Protein AF-A0A914G6B4-F1 (afdb_monomer)

Radius of gyration: 17.36 Å; Cα contacts (8 Å, |Δi|>4): 138; chains: 1; bounding box: 55×53×27 Å

Structure (mmCIF, N/CA/C/O backbone):
data_AF-A0A914G6B4-F1
#
_entry.id   AF-A0A914G6B4-F1
#
loop_
_atom_site.group_PDB
_atom_site.id
_atom_site.type_symbol
_atom_site.label_atom_id
_atom_site.label_alt_id
_atom_site.label_comp_id
_atom_site.label_asym_id
_atom_site.label_entity_id
_atom_site.label_seq_id
_atom_site.pdbx_PDB_ins_code
_atom_site.Cartn_x
_atom_site.Cartn_y
_atom_site.Cartn_z
_atom_site.occupancy
_atom_site.B_iso_or_equiv
_atom_site.auth_seq_id
_atom_site.auth_comp_id
_atom_site.auth_asym_id
_atom_site.auth_atom_id
_atom_site.pdbx_PDB_model_num
ATOM 1 N N . MET A 1 1 ? -6.915 -40.985 -1.377 1.00 49.66 1 MET A N 1
ATOM 2 C CA . MET A 1 1 ? -5.782 -40.141 -1.807 1.00 49.66 1 MET A CA 1
ATOM 3 C C . MET A 1 1 ? -5.865 -38.870 -0.989 1.00 49.66 1 MET A C 1
ATOM 5 O O . MET A 1 1 ? -6.777 -38.080 -1.189 1.00 49.66 1 MET A O 1
ATOM 9 N N . ASN A 1 2 ? -5.026 -38.760 0.032 1.00 41.53 2 ASN A N 1
ATOM 10 C CA . ASN A 1 2 ? -5.188 -37.797 1.112 1.00 41.53 2 ASN A CA 1
ATOM 11 C C . ASN A 1 2 ? -4.202 -36.671 0.815 1.00 41.53 2 ASN A C 1
ATOM 13 O O . ASN A 1 2 ? -3.000 -36.845 0.998 1.00 41.53 2 ASN A O 1
ATOM 17 N N . VAL A 1 3 ? -4.691 -35.563 0.266 1.00 49.34 3 VAL A N 1
ATOM 18 C CA . VAL A 1 3 ? -3.856 -34.392 -0.006 1.00 49.34 3 VAL A CA 1
ATOM 19 C C . VAL A 1 3 ? -3.844 -33.533 1.253 1.00 49.34 3 VAL A C 1
ATOM 21 O O . VAL A 1 3 ? -4.772 -32.776 1.516 1.00 49.34 3 VAL A O 1
ATOM 24 N N . SER A 1 4 ? -2.791 -33.690 2.050 1.00 43.72 4 SER A N 1
ATOM 25 C CA . SER A 1 4 ? -2.382 -32.718 3.061 1.00 43.72 4 SER A CA 1
ATOM 26 C C . SER A 1 4 ? -1.435 -31.728 2.392 1.00 43.72 4 SER A C 1
ATOM 28 O O . SER A 1 4 ? -0.221 -31.925 2.390 1.00 43.72 4 SER A O 1
ATOM 30 N N . THR A 1 5 ? -1.974 -30.685 1.766 1.00 48.47 5 THR A N 1
ATOM 31 C CA . THR A 1 5 ? -1.143 -29.581 1.277 1.00 48.47 5 THR A CA 1
ATOM 32 C C . THR A 1 5 ? -0.814 -28.656 2.442 1.00 48.47 5 THR A C 1
ATOM 34 O O . THR A 1 5 ? -1.662 -27.924 2.938 1.00 48.47 5 THR A O 1
ATOM 37 N N . THR A 1 6 ? 0.424 -28.816 2.903 1.00 46.56 6 THR A N 1
ATOM 38 C CA . THR A 1 6 ? 1.369 -27.844 3.465 1.00 46.56 6 THR A CA 1
ATOM 39 C C . THR A 1 6 ? 0.818 -26.460 3.863 1.00 46.56 6 THR A C 1
ATOM 41 O O . THR A 1 6 ? 0.265 -25.735 3.047 1.00 46.56 6 THR A O 1
ATOM 44 N N . SER A 1 7 ? 1.029 -26.133 5.141 1.00 45.25 7 SER A N 1
ATOM 45 C CA . SER A 1 7 ? 1.016 -24.837 5.839 1.00 45.25 7 SER A CA 1
ATOM 46 C C . SER A 1 7 ? 0.422 -23.610 5.118 1.00 45.25 7 SER A C 1
ATOM 48 O O . SER A 1 7 ? 0.987 -23.177 4.113 1.00 45.25 7 SER A O 1
ATOM 50 N N . PRO A 1 8 ? -0.608 -22.941 5.677 1.00 49.81 8 PRO A N 1
ATOM 51 C CA . PRO A 1 8 ? -0.976 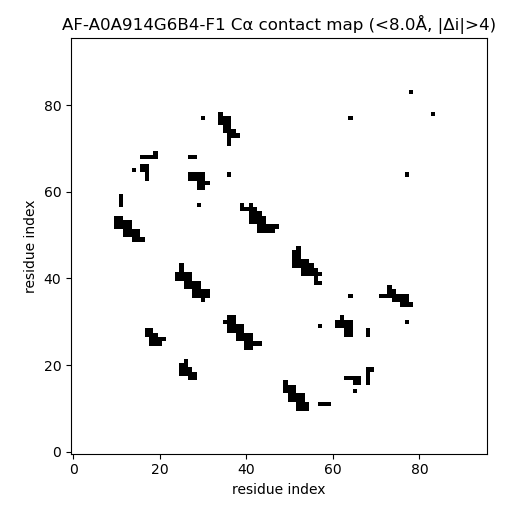-21.604 5.233 1.00 49.81 8 PRO A CA 1
ATOM 52 C C . PRO A 1 8 ? 0.126 -20.639 5.679 1.00 49.81 8 PRO A C 1
ATOM 54 O O . PRO A 1 8 ? 0.154 -20.186 6.819 1.00 49.81 8 PRO A O 1
ATOM 57 N N . THR A 1 9 ? 1.082 -20.334 4.808 1.00 58.00 9 THR A N 1
ATOM 58 C CA . THR A 1 9 ? 1.814 -19.078 4.957 1.00 58.00 9 THR A CA 1
ATOM 59 C C . THR A 1 9 ? 0.804 -17.974 4.682 1.00 58.00 9 THR A C 1
ATOM 61 O O . THR A 1 9 ? 0.408 -17.776 3.535 1.00 58.00 9 THR A O 1
ATOM 64 N N . GLU A 1 10 ? 0.315 -17.324 5.738 1.00 69.31 10 GLU A N 1
ATOM 65 C CA . GLU A 1 10 ? -0.535 -16.139 5.628 1.00 69.31 10 GLU A CA 1
ATOM 66 C C . GLU A 1 10 ? 0.264 -15.031 4.936 1.00 69.31 10 GLU A C 1
ATOM 68 O O . GLU A 1 10 ? 1.061 -14.316 5.541 1.00 69.31 10 GLU A O 1
ATOM 73 N N . GLU A 1 11 ? 0.104 -14.945 3.619 1.00 78.94 11 GLU A N 1
ATOM 74 C CA . GLU A 1 11 ? 0.630 -13.860 2.806 1.00 78.94 11 GLU A CA 1
ATOM 75 C C . GLU A 1 11 ? -0.436 -12.774 2.686 1.00 78.94 11 GLU A C 1
ATOM 77 O O . GLU A 1 11 ? -1.585 -13.030 2.316 1.00 78.94 11 GLU A O 1
ATOM 82 N N . ILE A 1 12 ? -0.048 -11.534 2.978 1.00 87.31 12 ILE A N 1
ATOM 83 C CA . ILE A 1 12 ? -0.951 -10.393 2.861 1.00 87.31 12 ILE A CA 1
ATOM 84 C C . ILE A 1 12 ? -1.125 -10.086 1.379 1.00 87.31 12 ILE A C 1
ATOM 86 O O . ILE A 1 12 ? -0.174 -9.719 0.689 1.00 87.31 12 ILE A O 1
ATOM 90 N N . VAL A 1 13 ? -2.352 -10.216 0.883 1.00 90.50 13 VAL A N 1
ATOM 91 C CA . VAL A 1 13 ? -2.686 -9.935 -0.514 1.00 90.50 13 VAL A CA 1
ATOM 92 C C . VAL A 1 13 ? -3.573 -8.704 -0.585 1.00 90.50 13 VAL A C 1
ATOM 94 O O . VAL A 1 13 ? -4.658 -8.670 -0.007 1.00 90.50 13 VAL A O 1
ATOM 97 N N . VAL A 1 14 ? -3.143 -7.708 -1.355 1.00 89.88 14 VAL A N 1
ATOM 98 C CA . VAL A 1 14 ? -3.896 -6.465 -1.563 1.00 89.88 14 VAL A CA 1
ATOM 99 C C . VAL A 1 14 ? -4.186 -6.254 -3.048 1.00 89.88 14 VAL A C 1
ATOM 101 O O . VAL A 1 14 ? -3.460 -6.768 -3.903 1.00 89.88 14 VAL A O 1
ATOM 104 N N . PRO A 1 15 ? -5.235 -5.503 -3.417 1.00 90.88 15 PRO A N 1
ATOM 105 C CA . PRO A 1 15 ? -5.416 -5.077 -4.800 1.00 90.88 15 PRO A CA 1
ATOM 106 C C . PRO A 1 15 ? -4.254 -4.198 -5.258 1.00 90.88 15 PRO A C 1
ATOM 108 O O . PRO A 1 15 ? -3.873 -3.259 -4.564 1.00 90.88 15 PRO A O 1
ATOM 111 N N . TYR A 1 16 ? -3.721 -4.458 -6.451 1.00 90.94 16 TYR A N 1
ATOM 112 C CA . TYR A 1 16 ? -2.572 -3.722 -6.987 1.00 90.94 16 TYR A CA 1
ATOM 113 C C . TYR A 1 16 ? -2.858 -2.217 -7.116 1.00 90.94 16 TYR A C 1
ATOM 115 O O . TYR A 1 16 ? -1.969 -1.405 -6.903 1.00 90.94 16 TYR A O 1
ATOM 123 N N . LYS A 1 17 ? -4.123 -1.839 -7.358 1.00 88.56 17 LYS A N 1
ATOM 124 C CA . LYS A 1 17 ? -4.583 -0.437 -7.401 1.00 88.56 17 LYS A CA 1
ATOM 125 C C . LYS A 1 17 ? -4.422 0.341 -6.084 1.00 88.56 17 LYS A C 1
ATOM 127 O O . LYS A 1 17 ? -4.543 1.559 -6.093 1.00 88.56 17 LYS A O 1
ATOM 132 N N . ALA A 1 18 ? -4.201 -0.349 -4.962 1.00 88.69 18 ALA A N 1
ATOM 133 C CA . ALA A 1 18 ? -3.943 0.269 -3.660 1.00 88.69 18 ALA A CA 1
ATOM 134 C C . ALA A 1 18 ? -2.476 0.692 -3.480 1.00 88.69 18 ALA A C 1
ATOM 136 O O . ALA A 1 18 ? -2.150 1.418 -2.542 1.00 88.69 18 ALA A O 1
ATOM 137 N N . VAL A 1 19 ? -1.592 0.205 -4.353 1.00 91.06 19 VAL A N 1
ATOM 138 C CA . VAL A 1 19 ? -0.159 0.480 -4.318 1.00 91.06 19 VAL A CA 1
ATOM 139 C C . VAL A 1 19 ? 0.156 1.588 -5.315 1.00 91.06 19 VAL A C 1
ATOM 141 O O . VAL A 1 19 ? -0.312 1.567 -6.452 1.00 91.06 19 VAL A O 1
ATOM 144 N N . PHE A 1 20 ? 0.981 2.539 -4.898 1.00 90.31 20 PHE A N 1
ATOM 145 C CA . PHE A 1 20 ? 1.520 3.588 -5.752 1.00 90.31 20 PHE A CA 1
ATOM 146 C C . PHE A 1 20 ? 3.041 3.637 -5.622 1.00 90.31 20 PHE A C 1
ATOM 148 O O . PHE A 1 20 ? 3.613 3.249 -4.604 1.00 90.31 20 PHE A O 1
ATOM 155 N N . GLU A 1 21 ? 3.709 4.097 -6.671 1.00 91.50 21 GLU A N 1
ATOM 156 C CA . GLU A 1 21 ? 5.159 4.247 -6.679 1.00 91.50 21 GLU A CA 1
ATOM 157 C C . GLU A 1 21 ? 5.521 5.723 -6.524 1.00 91.50 21 GLU A C 1
ATOM 159 O O . GLU A 1 21 ? 4.967 6.586 -7.204 1.00 91.50 21 GLU A O 1
ATOM 164 N N . GLN A 1 22 ? 6.463 6.014 -5.633 1.00 89.56 22 GLN A N 1
ATOM 165 C CA . GLN A 1 22 ? 7.008 7.349 -5.442 1.00 89.56 22 GLN A CA 1
ATOM 166 C C . GLN A 1 22 ? 8.530 7.250 -5.388 1.00 89.56 22 GLN A C 1
ATOM 168 O O . GLN A 1 22 ? 9.079 6.592 -4.509 1.00 89.56 22 GLN A O 1
ATOM 173 N N . LEU A 1 23 ? 9.207 7.917 -6.329 1.00 92.31 23 LEU A N 1
ATOM 174 C CA . LEU A 1 23 ? 10.675 7.967 -6.411 1.00 92.31 23 LEU A CA 1
ATOM 175 C C . LEU A 1 23 ? 11.338 6.570 -6.429 1.00 92.31 23 LEU A C 1
ATOM 177 O O . LEU A 1 23 ? 12.351 6.356 -5.767 1.00 92.31 23 LEU A O 1
ATOM 181 N N . GLY A 1 24 ? 10.761 5.607 -7.157 1.00 92.50 24 G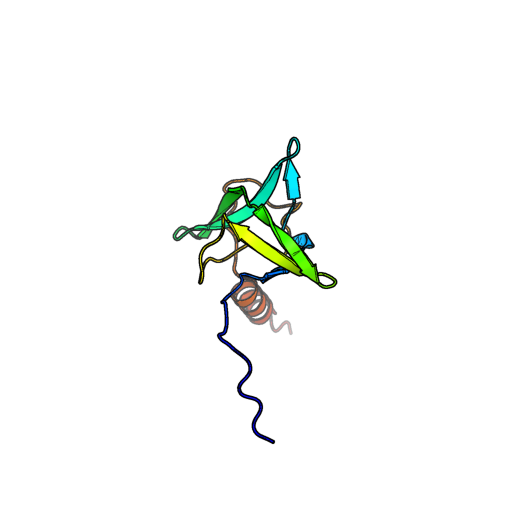LY A N 1
ATOM 182 C CA . GLY A 1 24 ? 11.286 4.237 -7.239 1.00 92.50 24 GLY A CA 1
ATOM 183 C C . GLY A 1 24 ? 10.934 3.340 -6.048 1.00 92.50 24 GLY A C 1
ATOM 184 O O . GLY A 1 24 ? 11.431 2.218 -5.954 1.00 92.50 24 GLY A O 1
ATOM 185 N N . VAL A 1 25 ? 10.099 3.818 -5.121 1.00 93.69 25 VAL A N 1
ATOM 186 C CA . VAL A 1 25 ? 9.681 3.079 -3.925 1.00 93.69 25 VAL A CA 1
ATOM 187 C C . VAL A 1 25 ? 8.182 2.806 -3.975 1.00 93.69 25 VAL A C 1
ATOM 189 O O . VAL A 1 25 ? 7.385 3.715 -4.215 1.00 93.69 25 VAL A O 1
ATOM 192 N N . PHE A 1 26 ? 7.785 1.562 -3.702 1.00 94.00 26 PHE A N 1
ATOM 193 C CA . PHE A 1 26 ? 6.378 1.183 -3.600 1.00 94.00 26 PHE A CA 1
ATOM 194 C C . PHE A 1 26 ? 5.814 1.526 -2.229 1.00 94.00 26 PHE A C 1
ATOM 196 O O . PHE A 1 26 ? 6.390 1.197 -1.191 1.00 94.00 26 PHE A O 1
ATOM 203 N N . ASN A 1 27 ? 4.659 2.174 -2.244 1.00 93.06 27 ASN A N 1
ATOM 204 C CA . ASN A 1 27 ? 3.966 2.662 -1.071 1.00 93.06 27 ASN A CA 1
ATOM 205 C C . ASN A 1 27 ? 2.477 2.321 -1.153 1.00 93.06 27 ASN A C 1
ATOM 207 O O . ASN A 1 27 ? 1.924 2.099 -2.229 1.00 93.06 27 ASN A O 1
ATOM 211 N N . LEU A 1 28 ? 1.823 2.306 0.000 1.00 91.25 28 LEU A N 1
ATOM 212 C CA . LEU A 1 28 ? 0.371 2.271 0.122 1.00 91.25 28 LEU A CA 1
ATOM 213 C C . LEU A 1 28 ? -0.079 3.139 1.291 1.00 91.25 28 LEU A C 1
A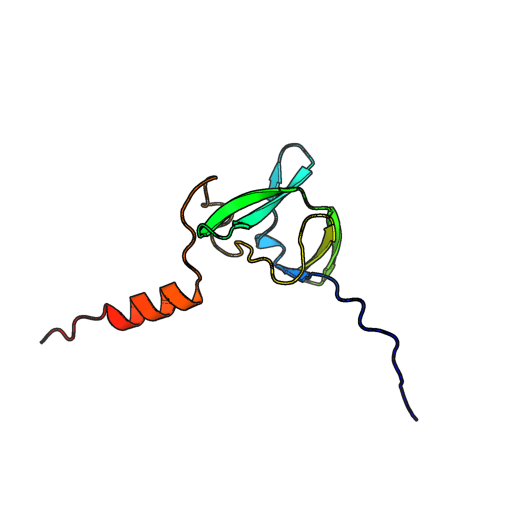TOM 215 O O . LEU A 1 28 ? 0.738 3.577 2.102 1.00 91.25 28 LEU A O 1
ATOM 219 N N . TYR A 1 29 ? -1.382 3.374 1.387 1.00 89.31 29 TYR A N 1
ATOM 220 C CA . TYR A 1 29 ? -1.971 4.044 2.540 1.00 89.31 29 TYR A CA 1
ATOM 221 C C . TYR A 1 29 ? -2.512 3.015 3.532 1.00 89.31 29 TYR A C 1
ATOM 223 O O . TYR A 1 29 ? -3.468 2.299 3.225 1.00 89.31 29 TYR A O 1
ATOM 231 N N . ALA A 1 30 ? -1.921 2.971 4.722 1.00 89.00 30 ALA A N 1
ATOM 232 C CA . ALA A 1 30 ? -2.449 2.246 5.872 1.00 89.00 30 ALA A CA 1
ATOM 233 C C . ALA A 1 30 ? -3.351 3.172 6.699 1.00 89.00 30 ALA A C 1
ATOM 235 O O . ALA A 1 30 ? -3.123 4.379 6.753 1.00 89.00 30 ALA A O 1
ATOM 236 N N . VAL A 1 31 ? -4.387 2.628 7.329 1.00 85.19 31 VAL A N 1
ATOM 237 C CA . VAL A 1 31 ? -5.307 3.378 8.188 1.00 85.19 31 VAL A CA 1
ATOM 238 C C . VAL A 1 31 ? -4.963 3.093 9.642 1.00 85.19 31 VAL A C 1
ATOM 240 O O . VAL A 1 31 ? -5.037 1.949 10.085 1.00 85.19 31 VAL A O 1
ATOM 243 N N . ASN A 1 32 ? -4.616 4.140 10.384 1.00 82.5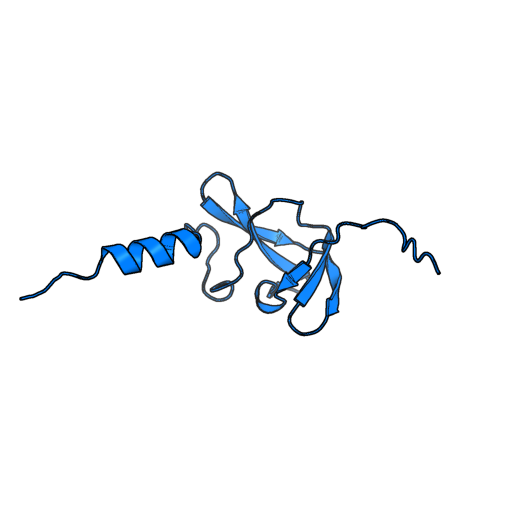6 32 ASN A N 1
ATOM 244 C CA . ASN A 1 32 ? -4.297 4.027 11.804 1.00 82.56 32 ASN A CA 1
ATOM 245 C C . ASN A 1 32 ? -5.540 4.043 12.707 1.00 82.56 32 ASN A C 1
ATOM 247 O O . ASN A 1 32 ? -6.666 4.273 12.255 1.00 82.56 32 ASN A O 1
ATOM 251 N N . ASP A 1 33 ? -5.327 3.871 14.013 1.00 80.88 33 ASP A N 1
ATOM 252 C CA . ASP A 1 33 ? -6.389 3.864 15.030 1.00 80.88 33 ASP A CA 1
ATOM 253 C C . ASP A 1 33 ? -7.206 5.167 15.078 1.00 80.88 33 ASP A C 1
ATOM 255 O O . ASP A 1 33 ? -8.370 5.173 15.473 1.00 80.88 33 ASP A O 1
ATOM 259 N N . SER A 1 34 ? -6.637 6.283 14.611 1.00 79.88 34 SER A N 1
ATOM 260 C CA . SER A 1 34 ? -7.336 7.571 14.481 1.00 79.88 34 SER A CA 1
ATOM 261 C C . SER A 1 34 ? -8.148 7.706 13.180 1.00 79.88 34 SER A C 1
ATOM 263 O O . SER A 1 34 ? -8.640 8.795 12.861 1.00 79.88 34 SER A O 1
ATOM 265 N N . SER A 1 35 ? -8.303 6.620 12.414 1.00 78.75 35 SER A N 1
ATOM 266 C CA . SER A 1 35 ? -8.938 6.587 11.086 1.00 78.75 35 SER A CA 1
ATOM 267 C C . SER A 1 35 ? -8.277 7.525 10.064 1.00 78.75 35 SER A C 1
ATOM 269 O O . SER A 1 35 ? -8.962 8.132 9.232 1.00 78.75 35 SER A O 1
ATOM 271 N N . LYS A 1 36 ? -6.956 7.703 10.146 1.00 79.75 36 LYS A N 1
ATOM 272 C CA . LYS A 1 36 ? -6.181 8.528 9.209 1.00 79.75 36 LYS A CA 1
ATOM 273 C C . LYS A 1 36 ? -5.349 7.647 8.291 1.00 79.75 36 LYS A C 1
ATOM 275 O O . LYS A 1 36 ? -4.794 6.651 8.744 1.00 79.75 36 LYS A O 1
ATOM 280 N N . ALA A 1 37 ? -5.267 8.044 7.024 1.00 83.94 37 ALA A N 1
ATOM 281 C CA . ALA A 1 37 ? -4.361 7.436 6.060 1.00 83.94 37 ALA A CA 1
ATOM 282 C C . ALA A 1 37 ? -2.917 7.891 6.312 1.00 83.94 37 ALA A C 1
ATOM 284 O O . ALA A 1 37 ? -2.653 9.094 6.358 1.00 83.94 37 ALA A O 1
ATOM 285 N N . GLU A 1 38 ? -2.003 6.931 6.411 1.00 86.38 38 GLU A N 1
ATOM 286 C CA . GLU A 1 38 ? -0.561 7.132 6.532 1.00 86.38 38 GLU A CA 1
ATOM 287 C C . GLU A 1 38 ? 0.168 6.380 5.420 1.00 86.38 38 GLU A C 1
ATOM 289 O O . GLU A 1 38 ? -0.176 5.24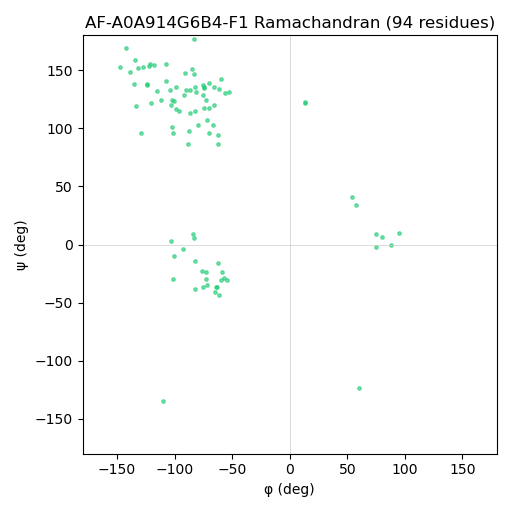4 5.087 1.00 86.38 38 GLU A O 1
ATOM 294 N N . ILE A 1 39 ? 1.180 7.021 4.833 1.00 88.56 39 ILE A N 1
ATOM 295 C CA . ILE A 1 39 ? 2.001 6.404 3.791 1.00 88.56 39 ILE A CA 1
ATOM 296 C C . ILE A 1 39 ? 2.904 5.354 4.432 1.00 88.56 39 ILE A C 1
ATOM 298 O O . ILE A 1 39 ? 3.696 5.654 5.326 1.00 88.56 39 ILE A O 1
ATOM 302 N N . ARG A 1 40 ? 2.818 4.128 3.925 1.00 90.50 40 ARG A N 1
ATOM 303 C CA . ARG A 1 40 ? 3.663 3.003 4.306 1.00 90.50 40 ARG A CA 1
ATOM 304 C C . ARG A 1 40 ? 4.407 2.490 3.090 1.00 90.50 40 ARG A C 1
ATOM 306 O O . ARG A 1 40 ? 3.794 2.058 2.116 1.00 90.50 40 ARG A O 1
ATOM 313 N N . GLN A 1 41 ? 5.732 2.497 3.185 1.00 94.25 41 GLN A N 1
ATOM 314 C CA . GLN A 1 41 ? 6.583 1.797 2.236 1.00 94.25 41 GLN A CA 1
ATOM 315 C C . GLN A 1 41 ? 6.360 0.290 2.363 1.00 94.25 41 GLN A C 1
ATOM 317 O O . GLN A 1 41 ? 6.333 -0.258 3.469 1.00 94.25 41 GLN A O 1
ATOM 322 N N . VAL A 1 42 ? 6.251 -0.380 1.219 1.00 93.94 42 VAL A N 1
ATOM 323 C CA . VAL A 1 42 ? 6.022 -1.821 1.130 1.00 93.94 42 VAL A CA 1
ATOM 324 C C . VAL A 1 42 ? 6.979 -2.489 0.161 1.00 93.94 42 VAL A C 1
ATOM 326 O O . VAL A 1 42 ? 7.431 -1.894 -0.816 1.00 93.94 42 VAL A O 1
ATOM 329 N N . LYS A 1 43 ? 7.262 -3.767 0.415 1.00 94.00 43 LYS A N 1
ATOM 330 C CA . LYS A 1 43 ? 7.916 -4.639 -0.561 1.00 94.00 43 LYS A CA 1
ATOM 331 C C . LYS A 1 43 ? 6.883 -5.549 -1.190 1.00 94.00 43 LYS A C 1
ATOM 333 O O . LYS A 1 43 ? 6.184 -6.292 -0.500 1.00 94.00 43 LYS A O 1
ATOM 338 N N . LEU A 1 44 ? 6.821 -5.496 -2.511 1.00 94.06 44 LEU A N 1
ATOM 339 C CA . LEU A 1 44 ? 5.909 -6.305 -3.299 1.00 94.06 44 LEU A CA 1
ATOM 340 C C . LEU A 1 44 ? 6.498 -7.698 -3.542 1.00 94.06 44 LEU A C 1
ATOM 342 O O . LEU A 1 44 ? 7.712 -7.880 -3.657 1.00 94.06 44 LEU A O 1
ATOM 346 N N . GLY A 1 45 ? 5.617 -8.686 -3.597 1.00 92.50 45 GLY A N 1
ATOM 347 C CA . GLY A 1 45 ? 5.914 -10.068 -3.927 1.00 92.50 45 GLY A CA 1
ATOM 348 C C . GLY A 1 45 ? 5.338 -10.454 -5.282 1.00 92.50 45 GLY A C 1
ATOM 349 O O . GLY A 1 45 ? 5.473 -9.737 -6.271 1.00 92.50 45 GLY A O 1
ATOM 350 N N . ILE A 1 46 ? 4.708 -11.626 -5.322 1.00 91.62 46 ILE A N 1
ATOM 351 C CA . ILE A 1 46 ? 4.120 -12.174 -6.542 1.00 91.62 46 ILE A CA 1
ATOM 352 C C . ILE A 1 46 ? 2.829 -11.418 -6.870 1.00 91.62 46 ILE A C 1
ATOM 354 O O . ILE A 1 46 ? 1.987 -11.177 -6.001 1.00 91.62 46 ILE A O 1
ATOM 358 N N . LYS A 1 47 ? 2.669 -11.050 -8.143 1.00 91.75 47 LYS A N 1
ATOM 359 C CA . LYS A 1 47 ? 1.420 -10.499 -8.671 1.00 91.75 47 LYS A CA 1
ATOM 360 C C . LYS A 1 47 ? 0.532 -11.629 -9.180 1.00 91.75 47 LYS A C 1
ATOM 362 O O . LYS A 1 47 ? 0.993 -12.477 -9.938 1.00 91.75 47 LYS A O 1
ATOM 367 N N . ALA A 1 48 ? -0.740 -11.602 -8.802 1.00 88.31 48 ALA A N 1
ATOM 368 C CA . ALA A 1 48 ? -1.756 -12.554 -9.226 1.00 88.31 48 ALA A CA 1
ATOM 369 C C . ALA A 1 48 ? -2.986 -11.788 -9.740 1.00 88.31 48 ALA A C 1
ATOM 371 O O . ALA A 1 48 ? -3.830 -11.343 -8.961 1.00 88.31 48 ALA A O 1
ATOM 372 N N . GLY A 1 49 ? -3.065 -11.598 -11.062 1.00 91.19 49 GLY A N 1
ATOM 373 C CA . GLY A 1 49 ? -4.115 -10.794 -11.697 1.00 91.19 49 GLY A CA 1
ATOM 374 C C . GLY A 1 49 ? -4.096 -9.344 -11.205 1.00 91.19 49 GLY A C 1
ATOM 375 O O . GLY A 1 49 ? -3.066 -8.670 -11.268 1.00 91.19 49 GLY A O 1
ATOM 376 N N . ASP A 1 50 ? -5.225 -8.879 -10.672 1.00 90.31 50 ASP A N 1
ATOM 377 C CA . ASP A 1 50 ? -5.402 -7.528 -10.119 1.00 90.31 50 ASP A CA 1
ATOM 378 C C . ASP A 1 50 ? -4.915 -7.382 -8.668 1.00 90.31 50 ASP A C 1
ATOM 380 O O . ASP A 1 50 ? -5.110 -6.339 -8.038 1.00 90.31 50 ASP A O 1
ATOM 384 N N . LYS A 1 51 ? -4.296 -8.427 -8.112 1.00 91.25 51 LYS A N 1
ATOM 385 C CA . LYS A 1 51 ? -3.810 -8.478 -6.732 1.00 91.25 51 LYS A CA 1
ATOM 386 C C . LYS A 1 51 ? -2.295 -8.659 -6.676 1.00 91.25 51 LYS A C 1
ATOM 388 O O . LYS A 1 51 ? -1.683 -9.204 -7.593 1.00 91.25 51 LYS A O 1
ATOM 393 N N . ILE A 1 52 ? -1.691 -8.208 -5.585 1.00 93.81 52 ILE A N 1
ATOM 394 C CA . ILE A 1 52 ? -0.254 -8.280 -5.321 1.00 93.81 52 ILE A CA 1
ATOM 395 C C . ILE A 1 52 ? -0.030 -8.741 -3.884 1.00 93.81 52 ILE A C 1
ATOM 397 O O . ILE A 1 52 ? -0.733 -8.317 -2.965 1.00 93.81 52 ILE A O 1
ATOM 401 N N . VAL A 1 53 ? 0.946 -9.622 -3.700 1.00 92.06 53 VAL A N 1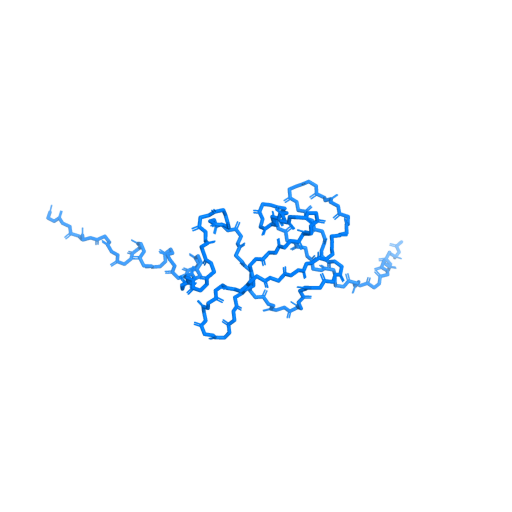
ATOM 402 C CA . VAL A 1 53 ? 1.413 -10.017 -2.372 1.00 92.06 53 VAL A CA 1
ATOM 403 C C . VAL A 1 53 ? 2.266 -8.896 -1.779 1.00 92.06 53 VAL A C 1
ATOM 405 O O . VAL A 1 53 ? 3.132 -8.347 -2.461 1.00 92.06 53 VAL A O 1
ATOM 408 N N . ILE A 1 54 ? 2.068 -8.591 -0.501 1.00 91.75 54 ILE A N 1
ATOM 409 C CA . ILE A 1 54 ? 2.947 -7.740 0.297 1.00 91.75 54 ILE A CA 1
ATOM 410 C C . ILE A 1 54 ? 3.859 -8.637 1.130 1.00 91.75 54 ILE A C 1
ATOM 412 O O . ILE A 1 54 ? 3.397 -9.379 1.991 1.00 91.75 54 ILE A O 1
ATOM 416 N N . LYS A 1 55 ? 5.167 -8.554 0.874 1.00 91.06 55 LYS A N 1
ATOM 417 C CA . LYS A 1 55 ? 6.191 -9.301 1.617 1.00 91.06 55 LYS A CA 1
ATOM 418 C C . LYS A 1 55 ? 6.577 -8.614 2.919 1.00 91.06 55 LYS A C 1
ATOM 420 O O . LYS A 1 55 ? 6.822 -9.275 3.918 1.00 91.06 55 LYS A O 1
ATOM 425 N N . GLU A 1 56 ? 6.659 -7.287 2.896 1.00 90.50 56 GLU A N 1
ATOM 426 C CA . GLU A 1 56 ? 7.023 -6.473 4.055 1.00 90.50 56 GLU A CA 1
ATOM 427 C C . GLU A 1 56 ? 6.291 -5.133 3.988 1.00 90.50 56 GLU A C 1
ATOM 429 O O . GLU A 1 56 ? 5.997 -4.630 2.902 1.00 90.50 56 GLU A O 1
ATOM 434 N N . GLY A 1 57 ? 6.051 -4.529 5.150 1.00 86.75 57 GLY A N 1
ATOM 435 C CA . GLY A 1 57 ? 5.472 -3.190 5.224 1.00 86.75 57 GLY A CA 1
ATOM 436 C C . GLY A 1 57 ? 3.953 -3.147 5.391 1.00 86.75 57 GLY A C 1
ATOM 437 O O . GLY A 1 57 ? 3.407 -2.054 5.368 1.00 86.75 57 GLY A O 1
ATOM 438 N N . VAL A 1 58 ? 3.282 -4.274 5.652 1.00 87.06 58 VAL A N 1
ATOM 439 C CA . VAL A 1 58 ? 1.903 -4.339 6.181 1.00 87.06 58 VAL A CA 1
ATOM 440 C C . VAL A 1 58 ? 1.843 -5.448 7.231 1.00 87.06 58 VAL A C 1
ATOM 442 O O . VAL A 1 58 ? 2.620 -6.398 7.153 1.00 87.06 58 VAL A O 1
ATOM 445 N N . LYS A 1 59 ? 0.996 -5.298 8.253 1.00 82.06 59 LYS A N 1
ATOM 446 C CA . LYS A 1 59 ? 0.749 -6.330 9.270 1.00 82.06 59 LYS A CA 1
ATOM 447 C C . LYS A 1 59 ? -0.631 -6.944 9.071 1.00 82.06 59 LYS A C 1
ATOM 449 O O . LYS A 1 59 ? -1.517 -6.294 8.518 1.00 82.06 59 LYS A O 1
ATOM 454 N N . ASP A 1 60 ? -0.805 -8.173 9.546 1.00 78.81 60 ASP A N 1
ATOM 455 C CA . ASP A 1 60 ? -2.119 -8.804 9.537 1.00 78.81 60 ASP A CA 1
ATOM 456 C C . ASP A 1 60 ? -3.131 -7.975 10.348 1.00 78.81 60 ASP A C 1
ATOM 458 O O . ASP A 1 60 ? -2.777 -7.344 11.349 1.00 78.81 60 ASP A O 1
ATOM 462 N N . GLY A 1 61 ? -4.370 -7.908 9.863 1.00 77.88 61 GLY A N 1
ATOM 463 C CA . GLY A 1 61 ? -5.437 -7.098 10.457 1.00 77.88 61 GLY A CA 1
ATOM 464 C C . GLY A 1 61 ? -5.345 -5.583 10.216 1.00 77.88 61 GLY A C 1
ATOM 465 O O . GLY A 1 61 ? -6.247 -4.852 10.631 1.00 77.88 61 GLY A O 1
ATOM 466 N N . GLU A 1 62 ? -4.308 -5.083 9.534 1.00 80.88 62 GLU A N 1
ATOM 467 C CA . GLU A 1 62 ? -4.182 -3.656 9.225 1.00 80.88 62 GLU A CA 1
ATOM 468 C C . GLU A 1 62 ? -5.141 -3.243 8.100 1.00 80.88 62 GLU A C 1
ATOM 470 O O . GLU A 1 62 ? -5.277 -3.912 7.072 1.00 80.88 62 GLU A O 1
ATOM 475 N N . LYS A 1 63 ? -5.824 -2.109 8.284 1.00 84.81 63 LYS A N 1
ATOM 476 C CA . LYS A 1 63 ? -6.707 -1.554 7.258 1.00 84.81 63 LYS A CA 1
ATOM 477 C C . LYS A 1 63 ? -5.890 -0.768 6.242 1.00 84.81 63 LYS A C 1
ATOM 479 O O . LYS A 1 63 ? -5.052 0.043 6.616 1.00 84.81 63 LYS A O 1
ATOM 484 N N . ILE A 1 64 ? -6.182 -0.958 4.959 1.00 87.50 64 ILE A N 1
ATOM 485 C CA . ILE A 1 64 ? -5.541 -0.224 3.864 1.00 87.50 64 ILE A CA 1
ATOM 486 C C . ILE A 1 64 ? -6.566 0.524 3.017 1.00 87.50 64 ILE A C 1
ATOM 488 O O . ILE A 1 64 ? -7.728 0.122 2.909 1.00 87.50 64 ILE A O 1
ATOM 492 N N . VAL A 1 65 ? -6.126 1.601 2.374 1.00 84.38 65 VAL A N 1
ATOM 493 C CA . VAL A 1 65 ? -6.958 2.352 1.435 1.00 84.38 65 VAL A CA 1
ATOM 494 C C . VAL A 1 65 ? -6.841 1.735 0.050 1.00 84.38 65 VAL A C 1
ATOM 496 O O . VAL A 1 65 ? -5.794 1.767 -0.587 1.00 84.38 65 VAL A O 1
ATOM 499 N N . VAL A 1 66 ? -7.945 1.160 -0.413 1.00 81.06 66 VAL A N 1
ATOM 500 C CA . VAL A 1 66 ? -8.006 0.413 -1.676 1.00 81.06 66 VAL A CA 1
ATOM 501 C C . VAL A 1 66 ? -8.622 1.221 -2.806 1.00 81.06 66 VAL A 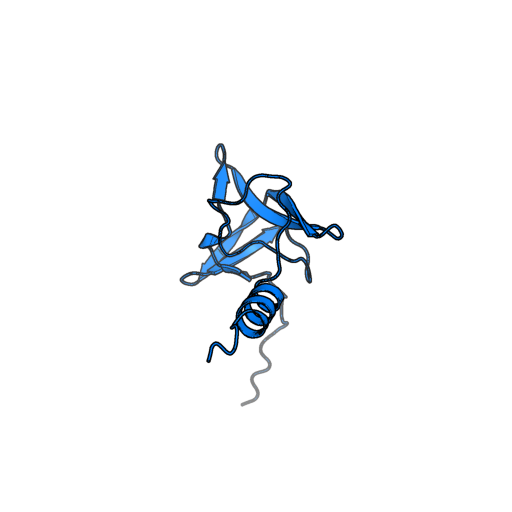C 1
ATOM 503 O O . VAL A 1 66 ? -8.340 0.975 -3.977 1.00 81.06 66 VAL A O 1
ATOM 506 N N . ASP A 1 67 ? -9.517 2.138 -2.461 1.00 71.56 67 ASP A N 1
ATOM 507 C CA . ASP A 1 67 ? -10.266 2.966 -3.393 1.00 71.56 67 ASP A CA 1
ATOM 508 C C . ASP A 1 67 ? -10.024 4.432 -3.057 1.00 71.56 67 ASP A C 1
ATOM 510 O O . ASP A 1 67 ? -9.933 4.799 -1.886 1.00 71.56 67 ASP A O 1
ATOM 514 N N . GLY A 1 68 ? -9.818 5.253 -4.082 1.00 63.84 68 GLY A N 1
ATOM 515 C CA . GLY A 1 68 ? -9.392 6.633 -3.888 1.00 63.84 68 GLY A CA 1
ATOM 516 C C . GLY A 1 68 ? -7.923 6.810 -3.493 1.00 63.84 68 GLY A C 1
ATOM 517 O O . GLY A 1 68 ? -7.553 7.939 -3.220 1.00 63.84 68 GLY A O 1
ATOM 518 N N . ALA A 1 69 ? -7.061 5.783 -3.523 1.00 59.38 69 ALA A N 1
ATOM 519 C CA . ALA A 1 69 ? -5.630 5.923 -3.193 1.00 59.38 69 ALA A CA 1
ATOM 520 C C . ALA A 1 69 ? -4.909 7.015 -4.019 1.00 59.38 69 ALA A C 1
ATOM 522 O O . ALA A 1 69 ? -4.020 7.678 -3.505 1.00 59.38 69 ALA A O 1
ATOM 523 N N . MET A 1 70 ? -5.339 7.266 -5.263 1.00 57.69 70 MET A N 1
ATOM 524 C CA . MET A 1 70 ? -4.830 8.379 -6.086 1.00 57.69 70 MET A CA 1
ATOM 525 C C . MET A 1 70 ? -5.383 9.760 -5.683 1.00 57.69 70 MET A C 1
ATOM 527 O O . MET A 1 70 ? -4.775 10.776 -5.996 1.00 57.69 70 MET A O 1
ATOM 531 N N . ASN A 1 71 ? -6.542 9.802 -5.019 1.00 64.69 71 ASN A N 1
ATOM 532 C CA . ASN A 1 71 ? -7.217 11.023 -4.558 1.00 64.69 71 ASN A CA 1
ATOM 533 C C . ASN A 1 71 ? -6.998 11.293 -3.057 1.00 64.69 71 ASN A C 1
ATOM 535 O O . ASN A 1 71 ? -7.372 12.349 -2.550 1.00 64.69 71 ASN A O 1
ATOM 539 N N . VAL A 1 72 ? -6.432 10.333 -2.32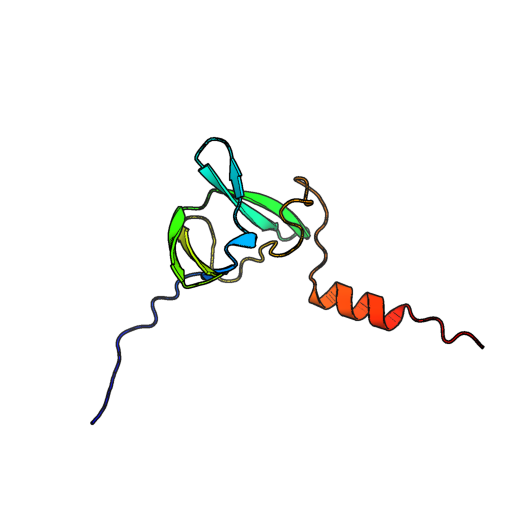4 1.00 62.38 72 VAL A N 1
ATOM 540 C CA . VAL A 1 72 ? -6.191 10.414 -0.885 1.00 62.38 72 VAL A CA 1
ATOM 541 C C . VAL A 1 72 ? -4.906 11.191 -0.658 1.00 62.38 72 VAL A C 1
ATOM 543 O O . VAL A 1 72 ? -3.820 10.760 -1.027 1.00 62.38 72 VAL A O 1
ATOM 546 N N . GLN A 1 73 ? -5.032 12.352 -0.025 1.00 62.16 73 GLN A N 1
ATOM 547 C CA . GLN A 1 73 ? -3.887 13.086 0.499 1.00 62.16 73 GLN A CA 1
ATOM 548 C C . GLN A 1 73 ? -3.525 12.562 1.895 1.00 62.16 73 GLN A C 1
ATOM 550 O O . GLN A 1 73 ? -4.381 12.092 2.649 1.00 62.16 73 GLN A O 1
ATOM 555 N N . ASN A 1 74 ? -2.244 12.663 2.252 1.00 57.91 74 ASN A N 1
ATOM 556 C CA . ASN A 1 74 ? -1.762 12.276 3.576 1.00 57.91 74 ASN A CA 1
ATOM 557 C C . ASN A 1 74 ? -2.536 13.033 4.678 1.00 57.91 74 ASN A C 1
ATOM 559 O O . ASN A 1 74 ? -2.675 14.254 4.606 1.00 57.91 74 ASN A O 1
ATOM 563 N N . GLY A 1 75 ? -3.051 12.319 5.685 1.00 56.34 75 GLY A N 1
ATOM 564 C CA . GLY A 1 75 ? -3.796 12.910 6.807 1.00 56.34 75 GLY A CA 1
ATOM 565 C C . GLY A 1 75 ? -5.311 13.082 6.616 1.00 56.34 75 GLY A C 1
ATOM 566 O O . GLY A 1 75 ? -5.988 13.520 7.557 1.00 56.34 75 GLY A O 1
ATOM 567 N N . VAL A 1 76 ? -5.868 12.704 5.459 1.00 62.44 76 VAL A N 1
ATOM 568 C CA . VAL A 1 76 ? -7.322 12.701 5.226 1.00 62.44 76 VAL A CA 1
ATOM 569 C C . VAL A 1 76 ? -7.991 11.596 6.052 1.00 62.44 76 VAL A C 1
ATOM 571 O O . VAL A 1 76 ? -7.470 10.486 6.191 1.00 62.44 76 VAL A O 1
ATOM 574 N N . LYS A 1 77 ? -9.155 11.914 6.635 1.00 59.22 77 LYS A N 1
ATOM 575 C CA . LYS A 1 77 ? -9.975 10.942 7.365 1.00 59.22 77 LYS A CA 1
ATOM 576 C C . LYS A 1 77 ? -10.581 9.963 6.364 1.00 59.22 77 LYS A C 1
ATOM 578 O O . LYS A 1 77 ? -11.360 10.365 5.505 1.00 59.22 77 LYS A O 1
ATOM 583 N N . VAL A 1 78 ? -10.222 8.691 6.491 1.00 63.38 78 VAL A N 1
ATOM 584 C CA . VAL A 1 78 ? -10.771 7.625 5.652 1.00 63.38 78 VAL A CA 1
ATOM 585 C C . VAL A 1 78 ? -12.053 7.136 6.307 1.00 63.38 78 VAL A C 1
ATOM 587 O O . VAL A 1 78 ? -12.101 6.924 7.520 1.00 63.38 78 VAL A O 1
ATOM 590 N N . VAL A 1 79 ? -13.106 6.993 5.512 1.00 58.94 79 VAL A N 1
ATOM 591 C CA . VAL A 1 79 ? -14.345 6.351 5.946 1.00 58.94 79 VAL A CA 1
ATOM 592 C C . VAL A 1 79 ? -14.317 4.938 5.391 1.00 58.94 79 VAL A C 1
ATOM 594 O O . VAL A 1 79 ? -14.157 4.762 4.183 1.00 58.94 79 VAL A O 1
ATOM 597 N N . ASP A 1 80 ? -14.445 3.932 6.255 1.00 58.53 80 ASP A N 1
ATOM 598 C CA . ASP A 1 80 ? -14.581 2.548 5.810 1.00 58.53 80 ASP A CA 1
ATOM 599 C C . ASP A 1 80 ? -15.730 2.447 4.798 1.00 58.53 80 ASP A C 1
ATOM 601 O O . ASP A 1 80 ? -16.839 2.930 5.051 1.00 58.53 80 ASP A O 1
ATOM 605 N N . ALA A 1 81 ? -15.487 1.802 3.655 1.00 58.06 81 AL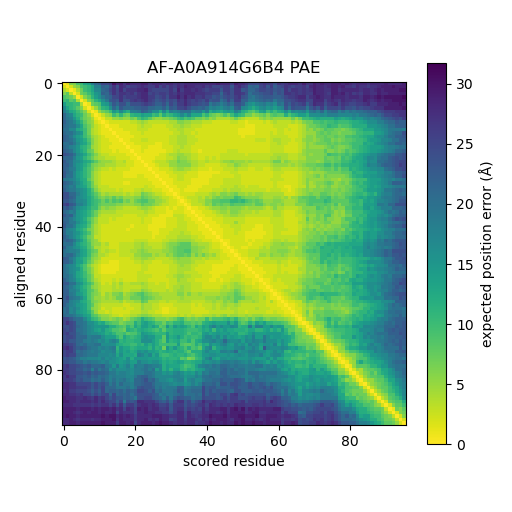A A N 1
ATOM 606 C CA . ALA A 1 81 ? -16.490 1.661 2.598 1.00 58.06 81 ALA A CA 1
ATOM 607 C C . ALA A 1 81 ? -17.787 0.987 3.099 1.00 58.06 81 ALA A C 1
ATOM 609 O O . ALA A 1 81 ? -18.875 1.309 2.624 1.00 58.06 81 ALA A O 1
ATOM 610 N N . ALA A 1 82 ? -17.687 0.118 4.114 1.00 53.38 82 ALA A N 1
ATOM 611 C CA . ALA A 1 82 ? -18.839 -0.473 4.797 1.00 53.38 82 ALA A CA 1
ATOM 612 C C . ALA A 1 82 ? -19.721 0.594 5.480 1.00 53.38 82 ALA A C 1
ATOM 614 O O . ALA A 1 82 ? -20.941 0.602 5.314 1.00 53.38 82 ALA A O 1
ATOM 615 N N . THR A 1 83 ? -19.100 1.559 6.160 1.00 52.41 83 THR A N 1
ATOM 616 C CA . THR A 1 83 ? -19.788 2.670 6.830 1.00 52.41 83 THR A CA 1
ATOM 617 C C . THR A 1 83 ? -20.347 3.682 5.822 1.00 52.41 83 THR A C 1
ATOM 619 O O . THR A 1 83 ? -21.437 4.220 6.028 1.00 52.41 83 THR A O 1
ATOM 622 N N . ALA A 1 84 ? -19.653 3.907 4.699 1.00 52.53 84 ALA A N 1
ATOM 623 C CA . ALA A 1 84 ? -20.119 4.789 3.626 1.00 52.53 84 ALA A CA 1
ATOM 624 C C . ALA A 1 84 ? -21.395 4.257 2.943 1.00 52.53 84 ALA A C 1
ATOM 626 O O . ALA A 1 84 ? -22.334 5.020 2.706 1.00 52.53 84 ALA A O 1
ATOM 627 N N . ALA A 1 85 ? -21.483 2.942 2.706 1.00 52.44 85 ALA A N 1
ATOM 628 C CA . ALA A 1 85 ? -22.687 2.315 2.156 1.00 52.44 85 ALA A CA 1
ATOM 629 C C . ALA A 1 85 ? -23.900 2.449 3.101 1.00 52.44 85 ALA A C 1
ATOM 631 O O . ALA A 1 85 ? -25.021 2.695 2.654 1.00 52.44 85 ALA A O 1
ATOM 632 N N . GLN A 1 86 ? -23.681 2.370 4.417 1.00 50.56 86 GLN A N 1
ATOM 633 C CA . GLN A 1 86 ? -24.742 2.559 5.413 1.00 50.56 86 GLN A CA 1
ATOM 634 C C . GLN A 1 86 ? -25.185 4.025 5.546 1.00 50.56 86 GLN A C 1
ATOM 636 O O . GLN A 1 86 ? -26.356 4.279 5.827 1.00 50.56 86 GLN A O 1
ATOM 641 N N . GLN A 1 87 ? -24.302 4.999 5.307 1.00 50.59 87 GLN A N 1
ATOM 642 C CA . GLN A 1 87 ? -24.673 6.421 5.293 1.00 50.59 87 GLN A CA 1
ATOM 643 C C . GLN A 1 87 ? -25.428 6.822 4.020 1.00 50.59 87 GLN A C 1
ATOM 645 O O . GLN A 1 87 ? -26.398 7.574 4.114 1.00 50.59 87 GLN A O 1
ATOM 650 N N . ALA A 1 88 ? -25.079 6.260 2.858 1.00 52.84 88 ALA A N 1
ATOM 651 C CA . ALA A 1 88 ? -25.850 6.455 1.628 1.00 52.84 88 ALA A CA 1
ATOM 652 C C . ALA A 1 88 ? -27.269 5.859 1.733 1.00 52.84 88 ALA A C 1
ATOM 654 O O . ALA A 1 88 ? -28.235 6.468 1.278 1.00 52.84 88 ALA A O 1
ATOM 655 N N . ALA A 1 89 ? -27.422 4.717 2.413 1.00 53.34 89 ALA A N 1
ATOM 656 C CA . ALA A 1 89 ? -28.727 4.093 2.641 1.00 53.34 89 ALA A CA 1
ATOM 657 C C . ALA A 1 89 ? -29.600 4.831 3.678 1.00 53.34 89 ALA A C 1
ATOM 659 O O . ALA A 1 89 ? -30.824 4.723 3.639 1.00 53.34 89 ALA A O 1
ATOM 660 N N . LYS A 1 90 ? -28.999 5.602 4.597 1.00 49.38 90 LYS A N 1
ATOM 661 C CA . LYS A 1 90 ? -29.724 6.376 5.626 1.00 49.38 90 LYS A CA 1
ATOM 662 C C . LYS A 1 90 ? -30.036 7.819 5.203 1.00 49.38 90 LYS A C 1
ATOM 664 O O . LYS A 1 90 ? -30.698 8.538 5.947 1.00 49.38 90 LYS A O 1
ATOM 669 N N . GLY A 1 91 ? -29.557 8.230 4.028 1.00 49.66 91 GLY A N 1
ATOM 670 C CA . GLY A 1 91 ? -29.700 9.576 3.480 1.00 49.66 91 GLY A CA 1
ATOM 671 C C . GLY A 1 91 ? -30.745 9.724 2.377 1.00 49.66 91 GLY A C 1
ATOM 672 O O . GLY A 1 91 ? -30.862 10.822 1.852 1.00 49.66 91 GLY A O 1
ATOM 673 N N . ALA A 1 92 ? -31.502 8.684 2.009 1.00 53.62 92 ALA A N 1
ATOM 674 C CA . ALA A 1 92 ? -32.633 8.857 1.099 1.00 53.62 92 ALA A CA 1
ATOM 675 C C . ALA A 1 92 ? -33.769 9.586 1.846 1.00 53.62 92 ALA A C 1
ATOM 677 O O . ALA A 1 92 ? -34.409 8.972 2.709 1.00 53.62 92 ALA A O 1
ATOM 678 N N . PRO A 1 93 ? -34.059 10.874 1.564 1.00 50.62 93 PRO A N 1
ATOM 679 C CA . PRO A 1 93 ? -35.279 11.465 2.068 1.00 50.62 93 PRO A CA 1
ATOM 680 C C . PRO A 1 93 ? -36.423 10.736 1.367 1.00 50.62 93 PRO A C 1
ATOM 682 O O . PRO A 1 93 ? -36.534 10.738 0.142 1.00 50.62 93 PRO A O 1
ATOM 685 N N . LYS A 1 94 ? -37.278 10.090 2.157 1.00 52.28 94 LYS A N 1
ATOM 686 C CA . LYS A 1 94 ? -38.609 9.678 1.723 1.00 52.28 94 LYS A CA 1
ATOM 687 C C . LYS A 1 94 ? -39.375 10.962 1.378 1.00 52.28 94 LYS A C 1
ATOM 689 O O . LYS A 1 94 ? -39.976 11.587 2.246 1.00 52.28 94 LYS A O 1
ATOM 694 N N . GLY A 1 95 ? -39.228 11.420 0.139 1.00 54.50 95 GLY A N 1
ATOM 695 C CA . GLY A 1 95 ? -39.756 12.683 -0.359 1.00 54.50 95 GLY A CA 1
ATOM 696 C C . GLY A 1 95 ? -41.028 12.478 -1.171 1.00 54.50 95 GLY A C 1
ATOM 697 O O . GLY A 1 95 ? -40.923 12.218 -2.360 1.00 54.50 95 GLY A O 1
ATOM 698 N N . LYS A 1 96 ? -42.156 12.652 -0.468 1.00 47.91 96 LYS A N 1
ATOM 699 C CA . LYS A 1 96 ? -43.536 12.976 -0.891 1.00 47.91 96 LYS A CA 1
ATOM 700 C C . LYS A 1 96 ? -44.253 12.077 -1.896 1.00 47.91 96 LYS A C 1
ATOM 702 O O . LYS A 1 96 ? -43.923 12.114 -3.095 1.00 47.91 96 LYS A O 1
#

Solvent-accessible surface area (backbone atoms only — not comparable to full-atom values): 6028 Å² total; per-residue (Å²): 138,85,84,80,80,74,77,87,76,87,68,51,70,43,56,44,74,22,52,48,76,55,97,93,39,45,28,32,34,36,44,49,97,85,36,27,36,40,86,32,63,40,40,76,57,64,72,57,88,70,28,29,30,46,74,41,62,78,60,91,94,62,48,66,41,60,73,58,48,92,75,56,57,84,66,43,76,60,72,57,68,73,58,51,55,54,50,60,69,72,62,66,76,89,76,131

Nearest PDB structures (foldseek):
  5ng5-assembly1_B  TM=9.287E-01  e=2.383E-04  Escherichia coli
  5o66-assembly1_F  TM=8.595E-01  e=3.521E-04  Escherichia coli O157:H7
  4dnr-assembly1_C  TM=7.909E-01  e=3.875E-03  Escherichia coli K-12
  6vej-assembly1_P  TM=6.525E-01  e=9.088E-04  Pseudomonas aeruginosa
  3opo-assembly1_A  TM=8.951E-01  e=5.332E-02  Escherichia coli K-12

Mean predicted aligned error: 11.66 Å

pLDDT: mean 74.35, std 17.41, range [41.53, 94.25]

Foldseek 3Di:
DDDPDDDPPPWDKAFPQQWDDDPNWIWGWWQDPVQFTDIWTFDWDDDDVRMTTTPDGDDPPIDTDRPCRVVHDGGDRDDPVVVVVVVVVVPDPPDD

Secondary structure (DSSP, 8-state):
-----------EEEEGGGEEEETTEEEEEEE-TTSBEEEEE-EEEEEETTEEEEEES--TT-EE--SSTTT--TTPBPPPHHHHHHHHHH------

Sequence (96 aa):
MNVSTTSPTEEIVVPYKAVFEQLGVFNLYAVNDSSKAEIRQVKLGIKAGDKIVIKEGVKDGEKIVVDGAMNVQNGVKVVDAATAAQQAAKGAPKGK